Protein AF-A0ABD5Y1D0-F1 (afdb_monomer_lite)

Radius of gyration: 22.26 Å; chains: 1; bounding box: 48×18×66 Å

Sequence (115 aa):
MDSEGGPVDVLRYHTDDGPVYRTIEAGRGEAVVGAHERELRKRRLLRYLIAGAVALASAGYGALADSLLLGVAGGALFVGVVSVTGADDEELVPKLVEQDIDRRDAERRYEIEGD

Foldseek 3Di:
DDLPDFFWWWWWADDPVGIAIATDHFPCLVVQLVVLVVVLVVVVVVLVVVLVVQLVVLQVVCVVVVNNVRSNVVSVVSSVVSVVVSPCSVSRGIDGDDGRHRPVVCVVVHVHDDD

Organism: NCBI:txid3026162

Secondary structure (DSSP, 8-state):
---SS--EEEEEEEETTEEEEEEEETT-HHHHHHHHHHHHHHHHHHHHHHHHHHHHHHHHHHHHTT-HHHHHHHHHHHHHHHHHTTGGGGGGSPEEEEEEE-HHHHHHHS-B---

Structure (mmCIF, N/CA/C/O backbone):
data_AF-A0ABD5Y1D0-F1
#
_entry.id   AF-A0ABD5Y1D0-F1
#
loop_
_atom_site.group_PDB
_atom_site.id
_atom_site.type_symbol
_atom_site.label_atom_id
_atom_site.label_alt_id
_atom_site.label_comp_id
_atom_site.label_asym_id
_atom_site.label_entity_id
_atom_site.label_seq_id
_atom_site.pdbx_PDB_ins_code
_atom_site.Cartn_x
_atom_site.Cartn_y
_atom_site.Cartn_z
_atom_site.occupancy
_atom_site.B_iso_or_equiv
_atom_site.auth_seq_id
_atom_site.auth_comp_id
_atom_site.auth_asym_id
_atom_site.auth_atom_id
_atom_site.pdbx_PDB_model_num
ATOM 1 N N . MET A 1 1 ? -28.483 5.237 35.912 1.00 44.78 1 MET A N 1
ATOM 2 C CA . MET A 1 1 ? -27.060 4.989 35.608 1.00 44.78 1 MET A CA 1
ATOM 3 C C . MET A 1 1 ? -26.928 5.232 34.128 1.00 44.78 1 MET A C 1
ATOM 5 O O . MET A 1 1 ? -27.144 4.321 33.343 1.00 44.78 1 MET A O 1
ATOM 9 N N . ASP A 1 2 ? -26.729 6.493 33.776 1.00 40.59 2 ASP A N 1
ATOM 10 C CA . ASP A 1 2 ? -26.694 6.957 32.399 1.00 40.59 2 ASP A CA 1
ATOM 11 C C . ASP A 1 2 ?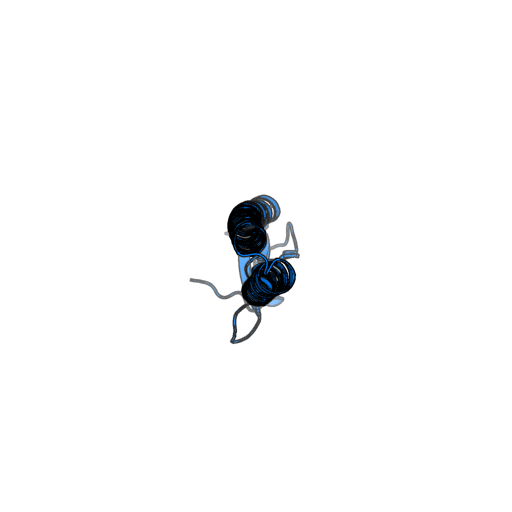 -25.432 6.420 31.719 1.00 40.59 2 ASP A C 1
ATOM 13 O O . ASP A 1 2 ? -24.306 6.664 32.159 1.00 40.59 2 ASP A O 1
ATOM 17 N N . SER A 1 3 ? -25.624 5.604 30.686 1.00 48.34 3 SER A N 1
ATOM 18 C CA . SER A 1 3 ? -24.571 5.297 29.725 1.00 48.34 3 SER A CA 1
ATOM 19 C C . SER A 1 3 ? -24.410 6.532 28.842 1.00 48.34 3 SER A C 1
ATOM 21 O O . SER A 1 3 ? -25.070 6.662 27.813 1.00 48.34 3 SER A O 1
ATOM 23 N N . GLU A 1 4 ? -23.573 7.481 29.265 1.00 55.97 4 GLU A N 1
ATOM 24 C CA . GLU A 1 4 ? -23.036 8.521 28.379 1.00 55.97 4 GLU A CA 1
ATOM 25 C C . GLU A 1 4 ? -22.107 7.857 27.348 1.00 55.97 4 GLU A C 1
ATOM 27 O O . GLU A 1 4 ? -20.885 7.805 27.477 1.00 55.97 4 GLU A O 1
ATOM 32 N N . GLY A 1 5 ? -22.718 7.255 26.334 1.00 64.75 5 GLY A N 1
ATOM 33 C CA . GLY A 1 5 ? -22.043 6.557 25.252 1.00 64.75 5 GLY A CA 1
ATOM 34 C C . GLY A 1 5 ? -22.915 5.422 24.751 1.00 64.75 5 GLY A C 1
ATOM 35 O O . GLY A 1 5 ? -23.073 4.418 25.438 1.00 64.75 5 GLY A O 1
ATOM 36 N N . GLY A 1 6 ? -23.498 5.594 23.563 1.00 81.75 6 GLY A N 1
ATOM 37 C CA . GLY A 1 6 ? -24.097 4.484 22.824 1.00 81.75 6 GLY A CA 1
ATOM 38 C C . GLY A 1 6 ? -23.051 3.420 22.462 1.00 81.75 6 GLY A C 1
ATOM 39 O O . GLY A 1 6 ? -21.864 3.605 22.755 1.00 81.75 6 GLY A O 1
ATOM 40 N N . PRO A 1 7 ? -23.469 2.313 21.829 1.00 89.62 7 PRO A N 1
ATOM 41 C CA . PRO A 1 7 ? -22.539 1.274 21.411 1.00 89.62 7 PRO A CA 1
ATOM 42 C C . PRO A 1 7 ? -21.438 1.828 20.495 1.00 89.62 7 PRO A C 1
ATOM 44 O O . PRO A 1 7 ? -21.627 2.826 19.785 1.00 89.62 7 PRO A O 1
ATOM 47 N N . VAL A 1 8 ? -20.277 1.175 20.527 1.00 91.94 8 VAL A N 1
ATOM 48 C CA . VAL A 1 8 ? -19.068 1.578 19.805 1.00 91.94 8 VAL A CA 1
ATOM 49 C C . VAL A 1 8 ? -18.492 0.437 18.974 1.00 91.94 8 VAL A C 1
ATOM 51 O O . VAL A 1 8 ? -18.631 -0.736 19.311 1.00 91.94 8 VAL A O 1
ATOM 54 N N . ASP A 1 9 ? -17.783 0.808 17.915 1.00 93.75 9 ASP A N 1
ATOM 55 C CA . ASP A 1 9 ? -16.900 -0.074 17.160 1.00 93.75 9 ASP A CA 1
ATOM 56 C C . ASP A 1 9 ? -15.444 0.170 17.595 1.00 93.75 9 ASP A C 1
ATOM 58 O O . ASP A 1 9 ? -15.059 1.304 17.900 1.00 93.75 9 ASP A O 1
ATOM 62 N N . VAL A 1 10 ? -14.612 -0.875 17.590 1.00 92.44 10 VAL A N 1
ATOM 63 C CA . VAL A 1 10 ? -13.195 -0.815 17.989 1.00 92.44 10 VAL A CA 1
ATOM 64 C C . VAL A 1 10 ? -12.287 -1.014 16.782 1.00 92.44 10 VAL A C 1
ATOM 66 O O . VAL A 1 10 ? -12.304 -2.059 16.128 1.00 92.44 10 VAL A O 1
ATOM 69 N N . LEU A 1 11 ? -11.440 -0.021 16.522 1.00 93.12 11 LEU A N 1
ATOM 70 C CA . LEU A 1 11 ? -10.418 -0.047 15.482 1.00 93.12 11 LEU A CA 1
ATOM 71 C C . LEU A 1 11 ? -9.038 -0.297 16.091 1.00 93.12 11 LEU A C 1
ATOM 73 O O . LEU A 1 11 ? -8.668 0.340 17.073 1.00 93.12 11 LEU A O 1
ATOM 77 N N . ARG A 1 12 ? -8.257 -1.181 15.468 1.00 93.81 12 ARG A N 1
ATOM 78 C CA . ARG A 1 12 ? -6.851 -1.435 15.792 1.00 93.81 12 ARG A CA 1
ATOM 79 C C . ARG A 1 12 ? -5.949 -0.814 14.741 1.00 93.81 12 ARG A C 1
ATOM 81 O O . ARG A 1 12 ? -5.953 -1.250 13.588 1.00 93.81 12 ARG A O 1
ATOM 88 N N . TYR A 1 13 ? -5.143 0.142 15.168 1.00 90.88 13 TYR A N 1
ATOM 89 C CA . TYR A 1 13 ? -4.081 0.747 14.380 1.00 90.88 13 TYR A CA 1
ATOM 90 C C . TYR A 1 13 ? -2.775 -0.010 14.603 1.00 90.88 13 TYR A C 1
ATOM 92 O O . TYR A 1 13 ? -2.504 -0.493 15.704 1.00 90.88 13 TYR A O 1
ATOM 100 N N . HIS A 1 14 ? -1.983 -0.139 13.544 1.00 89.38 14 HIS A N 1
ATOM 101 C CA . HIS A 1 14 ? -0.603 -0.581 13.656 1.00 89.38 14 HIS A CA 1
ATOM 102 C C . HIS A 1 14 ? 0.281 0.650 13.894 1.00 89.38 14 HIS A C 1
ATOM 104 O O . HIS A 1 14 ? 0.154 1.638 13.172 1.00 89.38 14 HIS A O 1
ATOM 110 N N . THR A 1 15 ? 1.128 0.608 14.918 1.00 85.75 15 THR A N 1
ATOM 111 C CA . THR A 1 15 ? 2.214 1.571 15.132 1.00 85.75 15 THR A CA 1
ATOM 112 C C . THR A 1 15 ? 3.464 0.811 15.570 1.00 85.75 15 THR A C 1
ATOM 114 O O . THR A 1 15 ? 3.369 -0.338 16.012 1.00 85.75 15 THR A O 1
ATOM 117 N N . ASP A 1 16 ? 4.626 1.449 15.444 1.00 86.00 16 ASP A N 1
ATOM 118 C CA . ASP A 1 16 ? 5.936 0.856 15.734 1.00 86.00 16 ASP A CA 1
ATOM 119 C C . ASP A 1 16 ? 6.066 0.413 17.206 1.00 86.00 16 ASP A C 1
ATOM 121 O O . ASP A 1 16 ? 6.729 -0.580 17.507 1.00 86.00 16 ASP A O 1
ATOM 125 N N . ASP A 1 17 ? 5.376 1.106 18.118 1.00 85.38 17 ASP A N 1
ATOM 126 C CA . ASP A 1 17 ? 5.380 0.833 19.563 1.00 85.38 17 ASP A CA 1
ATOM 127 C C . ASP A 1 17 ? 4.384 -0.269 19.998 1.00 85.38 17 ASP A C 1
ATOM 129 O O . ASP A 1 17 ? 4.339 -0.641 21.172 1.00 85.38 17 ASP A O 1
ATOM 133 N N . GLY A 1 18 ? 3.587 -0.821 19.071 1.00 84.44 18 GLY A N 1
ATOM 134 C CA . GLY A 1 18 ? 2.556 -1.833 19.345 1.00 84.44 18 GLY A CA 1
ATOM 135 C C . GLY A 1 18 ? 1.165 -1.456 18.813 1.00 84.44 18 GLY A C 1
ATOM 136 O O . GLY A 1 18 ? 0.986 -0.413 18.206 1.00 84.44 18 GLY A O 1
ATOM 137 N N . PRO A 1 19 ? 0.132 -2.303 18.955 1.00 88.81 19 PRO A N 1
ATOM 138 C CA . PRO A 1 19 ? -1.203 -1.977 18.456 1.00 88.81 19 PRO A CA 1
ATOM 139 C C . PRO A 1 19 ? -1.919 -0.952 19.349 1.00 88.81 19 PRO A C 1
ATOM 141 O O . PRO A 1 19 ? -2.073 -1.188 20.544 1.00 88.81 19 PRO A O 1
ATOM 144 N N . VAL A 1 20 ? -2.450 0.117 18.750 1.00 90.75 20 VAL A N 1
ATOM 145 C CA . VAL A 1 20 ? -3.287 1.116 19.445 1.00 90.75 20 VAL A CA 1
ATOM 146 C C . VAL A 1 20 ? -4.757 0.890 19.104 1.00 90.75 20 VAL A C 1
ATOM 148 O O . VAL A 1 20 ? -5.117 0.757 17.929 1.00 90.75 20 VAL A O 1
ATOM 151 N N . TYR A 1 21 ? -5.616 0.860 20.123 1.00 92.62 21 TYR A N 1
ATOM 152 C CA . TYR A 1 21 ? -7.057 0.663 19.965 1.00 92.62 21 TYR A CA 1
ATOM 153 C C . TYR A 1 21 ? -7.811 1.977 20.156 1.00 92.62 21 TYR A C 1
ATOM 155 O O . TYR A 1 21 ? -7.590 2.695 21.128 1.00 92.62 21 TYR A O 1
ATOM 163 N N . ARG A 1 22 ? -8.728 2.285 19.234 1.00 90.88 22 ARG A N 1
ATOM 164 C CA . ARG A 1 22 ? -9.595 3.470 19.302 1.00 90.88 22 ARG A CA 1
ATOM 165 C C . ARG A 1 22 ? -11.051 3.091 19.107 1.00 90.88 22 ARG A C 1
ATOM 167 O O . ARG A 1 22 ? -11.362 2.202 18.315 1.00 90.88 22 ARG 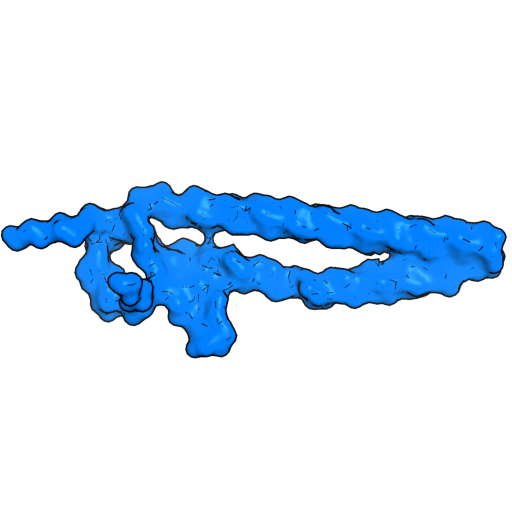A O 1
ATOM 174 N N . THR A 1 23 ? -11.936 3.798 19.803 1.00 91.50 23 THR A N 1
ATOM 175 C CA . THR A 1 23 ? -13.384 3.622 19.669 1.00 91.50 23 THR A CA 1
ATOM 176 C C . THR A 1 23 ? -13.976 4.636 18.693 1.00 91.50 23 THR A C 1
ATOM 178 O O . THR A 1 23 ? -13.514 5.771 18.577 1.00 91.50 23 THR A O 1
ATOM 181 N N . ILE A 1 24 ? -15.017 4.224 17.980 1.00 90.69 24 ILE A N 1
ATOM 182 C CA . ILE A 1 24 ? -15.857 5.087 17.146 1.00 90.69 24 ILE A CA 1
ATOM 183 C C . ILE A 1 24 ? -17.325 4.725 17.387 1.00 90.69 24 ILE A C 1
ATOM 185 O O . ILE A 1 24 ? -17.619 3.652 17.899 1.00 90.69 24 ILE A O 1
ATOM 189 N N . GLU A 1 25 ? -18.260 5.615 17.059 1.00 90.00 25 GLU A N 1
ATOM 190 C CA . GLU A 1 25 ? -19.696 5.300 17.097 1.00 90.00 25 GLU A CA 1
ATOM 191 C C . GLU A 1 25 ? -20.010 4.016 16.316 1.00 90.00 25 GLU A C 1
ATOM 193 O O . GLU A 1 25 ? -19.490 3.820 15.211 1.00 90.00 25 GLU A O 1
ATOM 198 N N . ALA A 1 26 ? -20.881 3.174 16.878 1.00 89.31 26 ALA A N 1
ATOM 199 C CA . ALA A 1 26 ? -21.288 1.926 16.247 1.00 89.31 26 ALA A CA 1
ATOM 200 C C . ALA A 1 26 ? -21.808 2.134 14.818 1.00 89.31 26 ALA A C 1
ATOM 202 O O . ALA A 1 26 ? -22.540 3.083 14.518 1.00 89.31 26 ALA A O 1
ATOM 203 N N . GLY A 1 27 ? -21.412 1.229 13.925 1.00 88.31 27 GLY A N 1
ATOM 204 C CA . GLY A 1 27 ? -21.779 1.249 12.512 1.00 88.31 27 GLY A CA 1
ATOM 205 C C . GLY A 1 27 ? -20.918 2.172 11.646 1.00 88.31 27 GLY A C 1
ATOM 206 O O . GLY A 1 27 ? -21.101 2.201 10.427 1.00 88.31 27 GLY A O 1
ATOM 207 N N . ARG A 1 28 ? -19.959 2.915 12.223 1.00 90.00 28 ARG A N 1
ATOM 208 C CA . ARG A 1 28 ? -19.004 3.733 11.450 1.00 90.00 28 ARG A CA 1
ATOM 209 C C . ARG A 1 28 ? -17.673 3.034 11.183 1.00 90.00 28 ARG A C 1
ATOM 211 O O . ARG A 1 28 ? -16.940 3.500 10.307 1.00 90.00 28 ARG A O 1
ATOM 218 N N . GLY A 1 29 ? -17.367 1.923 11.856 1.00 88.50 29 GLY A N 1
ATOM 219 C CA . GLY A 1 29 ? -16.093 1.215 11.714 1.00 88.50 29 GLY A CA 1
ATOM 220 C C . GLY A 1 29 ? -15.779 0.822 10.268 1.00 88.50 29 GLY A C 1
ATOM 221 O O . GLY A 1 29 ? -14.741 1.206 9.728 1.00 88.50 29 GLY A O 1
ATOM 222 N N . GLU A 1 30 ? -16.705 0.137 9.592 1.00 91.75 30 GLU A N 1
ATOM 223 C CA . GLU A 1 30 ? -16.511 -0.330 8.207 1.00 91.75 30 GLU A CA 1
ATOM 224 C C . GLU A 1 30 ? -16.306 0.819 7.213 1.00 91.75 30 GLU A C 1
ATOM 226 O O . GLU A 1 30 ? -15.474 0.734 6.307 1.00 91.75 30 GLU A O 1
ATOM 231 N N . ALA A 1 31 ? -17.030 1.927 7.396 1.00 90.50 31 ALA A N 1
ATOM 232 C CA . ALA A 1 31 ? -16.914 3.095 6.532 1.00 90.50 31 ALA A CA 1
ATOM 233 C C . ALA A 1 31 ? -15.526 3.750 6.639 1.00 90.50 31 ALA A C 1
ATOM 235 O O . ALA A 1 31 ? -14.970 4.177 5.621 1.00 90.50 31 ALA A O 1
ATOM 236 N N . VAL A 1 32 ? -14.956 3.799 7.850 1.00 88.75 32 VAL A N 1
ATOM 237 C CA . VAL A 1 32 ? -13.614 4.343 8.108 1.00 88.75 32 VAL A CA 1
ATOM 238 C C . VAL A 1 32 ? -12.528 3.449 7.518 1.00 88.75 32 VAL A C 1
ATOM 240 O O . VAL A 1 32 ? -11.648 3.956 6.815 1.00 88.75 32 VAL A O 1
ATOM 243 N N . VAL A 1 33 ? -12.606 2.136 7.751 1.00 92.44 33 VAL A N 1
ATOM 244 C CA . VAL A 1 33 ? -11.670 1.156 7.177 1.00 92.44 33 VAL A CA 1
ATOM 245 C C . VAL A 1 33 ? -11.717 1.221 5.651 1.00 92.44 33 VAL A C 1
ATOM 247 O O . VAL A 1 33 ? -10.700 1.462 5.001 1.00 92.44 33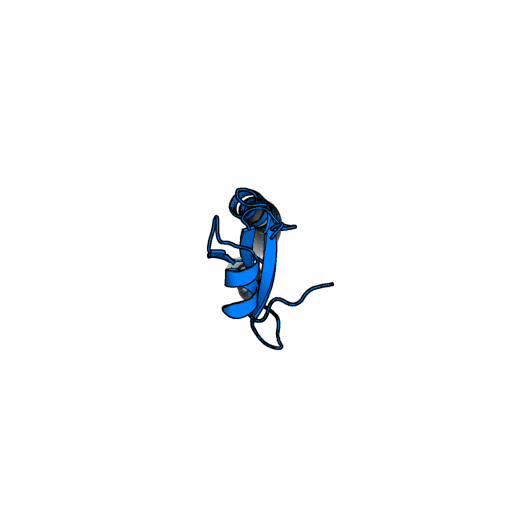 VAL A O 1
ATOM 250 N N . GLY A 1 34 ? -12.916 1.143 5.069 1.00 91.81 34 GLY A N 1
ATOM 251 C CA . GLY A 1 34 ? -13.098 1.192 3.621 1.00 91.81 34 GLY A CA 1
ATOM 252 C C . GLY A 1 34 ? -12.637 2.509 2.986 1.00 91.81 34 GLY A C 1
ATOM 253 O O . GLY A 1 34 ? -12.215 2.522 1.829 1.00 91.81 34 GLY A O 1
ATOM 254 N N . ALA A 1 35 ? -12.688 3.636 3.702 1.00 91.44 35 ALA A N 1
ATOM 255 C CA . ALA A 1 35 ? -12.127 4.897 3.215 1.00 91.44 35 ALA A CA 1
ATOM 256 C C . ALA A 1 35 ? -10.592 4.849 3.118 1.00 91.44 35 ALA A C 1
ATOM 258 O O . ALA A 1 35 ? -10.044 5.277 2.098 1.00 91.44 35 ALA A O 1
ATOM 259 N N . HIS A 1 36 ? -9.916 4.276 4.119 1.00 90.81 36 HIS A N 1
ATOM 260 C CA . HIS A 1 36 ? -8.460 4.100 4.109 1.00 90.81 36 HIS A CA 1
ATOM 261 C C . HIS A 1 36 ? -8.019 3.123 3.016 1.00 90.81 36 HIS A C 1
ATOM 263 O O . HIS A 1 36 ? -7.104 3.427 2.250 1.00 90.81 36 HIS A O 1
ATOM 269 N N . GLU A 1 37 ? -8.725 2.002 2.853 1.00 90.56 37 GLU A N 1
ATOM 270 C CA . GLU A 1 37 ? -8.449 1.047 1.775 1.00 90.56 37 GLU A CA 1
ATOM 271 C C . GLU A 1 37 ? -8.558 1.683 0.383 1.00 90.56 37 GLU A C 1
ATOM 273 O O . GLU A 1 37 ? -7.750 1.399 -0.505 1.00 90.56 37 GLU A O 1
ATOM 278 N N . ARG A 1 38 ? -9.553 2.554 0.163 1.00 91.94 38 ARG A N 1
ATOM 279 C CA . ARG A 1 38 ? -9.720 3.257 -1.120 1.00 91.94 38 ARG A CA 1
ATOM 280 C C . ARG A 1 38 ? -8.575 4.227 -1.392 1.00 91.94 38 ARG A C 1
ATOM 282 O O . ARG A 1 38 ? -8.092 4.278 -2.525 1.00 91.94 38 ARG A O 1
ATOM 289 N N . GLU A 1 39 ? -8.137 4.972 -0.382 1.00 89.62 39 GLU A N 1
ATOM 290 C CA . GLU A 1 39 ? -7.017 5.908 -0.513 1.00 89.62 39 GLU A CA 1
ATOM 291 C C . GLU A 1 39 ? -5.706 5.168 -0.811 1.00 89.62 39 GLU A C 1
ATOM 293 O O . GLU A 1 39 ? -4.985 5.525 -1.747 1.00 89.62 39 GLU A O 1
ATOM 298 N N . LEU A 1 40 ? -5.433 4.069 -0.107 1.00 90.44 40 LEU A N 1
ATOM 299 C CA . LEU A 1 40 ? -4.246 3.254 -0.365 1.00 90.44 40 LEU A CA 1
ATOM 300 C C . LEU A 1 40 ? -4.301 2.571 -1.724 1.00 90.44 40 LEU A C 1
ATOM 302 O O . LEU A 1 40 ? -3.315 2.576 -2.454 1.00 90.44 40 LEU A O 1
ATOM 306 N N . ARG A 1 41 ? -5.464 2.059 -2.138 1.00 90.00 41 ARG A N 1
ATOM 307 C CA . ARG A 1 41 ? -5.635 1.490 -3.481 1.00 90.00 41 ARG A CA 1
ATOM 308 C C . ARG A 1 41 ? -5.329 2.515 -4.569 1.00 90.00 41 ARG A C 1
ATOM 310 O O . ARG A 1 41 ? -4.692 2.176 -5.565 1.00 90.00 41 ARG A O 1
ATOM 317 N N . LYS A 1 42 ? -5.749 3.768 -4.379 1.00 92.25 42 LYS A N 1
ATOM 318 C CA . LYS A 1 42 ? -5.446 4.867 -5.302 1.00 92.25 42 LYS A CA 1
ATOM 319 C C . LYS A 1 42 ? -3.944 5.159 -5.352 1.00 92.25 42 LYS A C 1
ATOM 321 O O . LYS A 1 42 ? -3.391 5.281 -6.444 1.00 92.25 42 LYS A O 1
ATOM 326 N N . ARG A 1 43 ? -3.272 5.219 -4.199 1.00 89.81 43 ARG A N 1
ATOM 327 C CA . ARG A 1 43 ? -1.812 5.412 -4.114 1.00 89.81 43 ARG A CA 1
ATOM 328 C C . ARG A 1 43 ? -1.046 4.262 -4.757 1.00 89.81 43 ARG A C 1
ATOM 330 O O . ARG A 1 43 ? -0.156 4.500 -5.572 1.00 89.81 43 ARG A O 1
ATOM 337 N N . ARG A 1 44 ? -1.449 3.025 -4.467 1.00 91.44 44 ARG A N 1
ATOM 338 C CA . ARG A 1 44 ? -0.901 1.804 -5.058 1.00 91.44 44 ARG A CA 1
ATOM 339 C C . ARG A 1 44 ? -1.041 1.814 -6.578 1.00 91.44 44 ARG A C 1
ATOM 341 O O . ARG A 1 44 ? -0.072 1.533 -7.278 1.00 91.44 44 ARG A O 1
ATOM 348 N N . LEU A 1 45 ? -2.210 2.195 -7.098 1.00 93.00 45 LEU A N 1
ATOM 349 C CA . LEU A 1 45 ? -2.430 2.315 -8.538 1.00 93.00 45 LEU A CA 1
ATOM 350 C C . LEU A 1 45 ? -1.466 3.327 -9.167 1.00 93.00 45 LEU A C 1
ATOM 352 O O . LEU A 1 45 ? -0.806 2.996 -10.146 1.00 93.00 45 LEU A O 1
ATOM 356 N N . LEU A 1 46 ? -1.339 4.529 -8.596 1.00 93.88 46 LEU A N 1
ATOM 357 C CA . LEU A 1 46 ? -0.413 5.547 -9.106 1.00 93.88 46 LEU A CA 1
ATOM 358 C C . LEU A 1 46 ? 1.042 5.064 -9.087 1.00 93.88 46 LEU A C 1
ATOM 360 O O . LEU A 1 46 ? 1.754 5.232 -10.075 1.00 93.88 46 LEU A O 1
ATOM 364 N N . ARG A 1 47 ? 1.465 4.412 -8.000 1.00 92.94 47 ARG A N 1
ATOM 365 C CA . ARG A 1 47 ? 2.812 3.848 -7.855 1.00 92.94 47 ARG A CA 1
ATOM 366 C C . ARG A 1 47 ? 3.120 2.839 -8.965 1.00 92.94 47 ARG A C 1
ATOM 368 O O . ARG A 1 47 ? 4.138 2.971 -9.643 1.00 92.94 47 ARG A O 1
ATOM 375 N N . TYR A 1 48 ? 2.232 1.872 -9.195 1.00 93.69 48 TYR A N 1
ATOM 376 C CA . TYR A 1 48 ? 2.435 0.859 -10.236 1.00 93.69 48 TYR A CA 1
ATOM 377 C C . TYR A 1 48 ? 2.262 1.408 -11.656 1.00 93.69 48 TYR A C 1
ATOM 379 O O . TYR A 1 48 ? 2.959 0.951 -12.560 1.00 93.69 48 TYR A O 1
ATOM 387 N N . LEU A 1 49 ? 1.408 2.415 -11.866 1.00 96.94 49 LEU A N 1
ATOM 388 C CA . LEU A 1 49 ? 1.320 3.117 -13.149 1.00 96.94 49 LEU A CA 1
ATOM 389 C C . LEU A 1 49 ? 2.641 3.815 -13.493 1.00 96.94 49 LEU A C 1
ATOM 391 O O . LEU A 1 49 ? 3.135 3.659 -14.608 1.00 96.94 49 LEU A O 1
ATOM 395 N N . ILE A 1 50 ? 3.240 4.534 -12.538 1.00 96.50 50 ILE A N 1
ATOM 396 C CA . ILE A 1 50 ? 4.545 5.186 -12.723 1.00 96.50 50 ILE A CA 1
ATOM 397 C C . ILE A 1 50 ? 5.633 4.135 -12.962 1.00 96.50 50 ILE A C 1
ATOM 399 O O . ILE A 1 50 ? 6.408 4.263 -13.908 1.00 96.50 50 ILE A O 1
ATOM 403 N N . ALA A 1 51 ? 5.665 3.071 -12.155 1.00 96.69 51 ALA A N 1
ATOM 404 C CA . ALA A 1 51 ? 6.625 1.981 -12.317 1.00 96.69 51 ALA A CA 1
ATOM 405 C C . ALA A 1 51 ? 6.546 1.336 -13.707 1.00 96.69 51 ALA A C 1
ATOM 407 O O . ALA A 1 51 ? 7.569 1.152 -14.366 1.00 96.69 51 ALA A O 1
ATOM 408 N N . GLY A 1 52 ? 5.329 1.059 -14.181 1.00 97.75 52 GLY A N 1
ATOM 409 C CA . GLY A 1 52 ? 5.088 0.517 -15.514 1.00 97.75 52 GLY A CA 1
ATOM 410 C C . GLY A 1 52 ? 5.502 1.478 -16.626 1.00 97.75 52 GLY A C 1
ATOM 411 O O . GLY A 1 52 ? 6.149 1.058 -17.583 1.00 97.75 52 GLY A O 1
ATOM 412 N N . ALA A 1 53 ? 5.196 2.772 -16.490 1.00 98.31 53 ALA A N 1
ATOM 413 C CA . ALA A 1 53 ? 5.604 3.784 -17.462 1.00 98.31 53 ALA A CA 1
ATOM 414 C C . ALA A 1 53 ? 7.134 3.878 -17.582 1.00 98.31 53 ALA A C 1
ATOM 416 O O . ALA A 1 53 ? 7.661 3.900 -18.694 1.00 98.31 53 ALA A O 1
ATOM 417 N N . VAL A 1 54 ? 7.852 3.863 -16.454 1.00 98.00 54 VAL A N 1
ATOM 418 C CA . VAL A 1 54 ? 9.323 3.851 -16.438 1.00 98.00 54 VAL A CA 1
ATOM 419 C C . VAL A 1 54 ? 9.863 2.565 -17.058 1.00 98.00 54 VAL A C 1
ATOM 421 O O . VAL A 1 54 ? 10.746 2.636 -17.906 1.00 98.00 54 VAL A O 1
ATOM 424 N N . ALA A 1 55 ? 9.308 1.400 -16.716 1.00 98.19 55 ALA A N 1
ATOM 425 C CA . ALA A 1 55 ? 9.742 0.130 -17.293 1.00 98.19 55 ALA A CA 1
ATOM 426 C C . ALA A 1 55 ? 9.566 0.088 -18.822 1.00 98.19 55 ALA A C 1
ATOM 428 O O . ALA A 1 55 ? 10.481 -0.328 -19.536 1.00 98.19 55 ALA A O 1
ATOM 429 N N . LEU A 1 56 ? 8.428 0.571 -19.335 1.00 98.44 56 LEU A N 1
ATOM 430 C CA . LEU A 1 56 ? 8.180 0.686 -20.774 1.00 98.44 56 LEU A CA 1
ATOM 431 C C . LEU A 1 56 ? 9.142 1.673 -21.442 1.00 98.44 56 LEU A C 1
ATOM 433 O O . LEU A 1 56 ? 9.668 1.374 -22.512 1.00 98.44 56 LEU A O 1
ATOM 437 N N . ALA A 1 57 ? 9.408 2.818 -20.810 1.00 98.44 57 ALA A N 1
ATOM 438 C CA . ALA A 1 57 ? 10.366 3.796 -21.316 1.00 98.44 57 ALA A CA 1
ATOM 439 C C . ALA A 1 57 ? 11.794 3.225 -21.366 1.00 98.44 57 ALA A C 1
ATOM 441 O O . ALA A 1 57 ? 12.478 3.383 -22.376 1.00 98.44 57 ALA A O 1
ATOM 442 N N . SER A 1 58 ? 12.234 2.511 -20.323 1.00 98.44 58 SER A N 1
ATOM 443 C CA . SER A 1 58 ? 13.547 1.855 -20.283 1.00 98.44 58 SER A CA 1
ATOM 444 C C . SER A 1 58 ? 13.685 0.769 -21.350 1.00 98.44 58 SER A C 1
ATOM 446 O O . SER A 1 58 ? 14.702 0.720 -22.043 1.00 98.44 58 SER A O 1
ATOM 448 N N . ALA A 1 59 ? 12.661 -0.069 -21.535 1.00 98.19 59 ALA A N 1
ATOM 449 C CA . ALA A 1 59 ? 12.652 -1.082 -22.587 1.00 98.19 59 ALA A CA 1
ATOM 450 C C . ALA A 1 59 ? 12.653 -0.450 -23.989 1.00 98.19 59 ALA A C 1
ATOM 452 O O . ALA A 1 59 ? 13.443 -0.852 -24.843 1.00 98.19 59 ALA A O 1
ATOM 453 N N . GLY A 1 60 ? 11.816 0.570 -24.212 1.00 98.31 60 GLY A N 1
ATOM 454 C CA . GLY A 1 60 ? 11.743 1.299 -25.478 1.00 98.31 60 GLY A CA 1
ATOM 455 C C . GLY A 1 60 ? 13.063 1.980 -25.834 1.00 98.31 60 GLY A C 1
ATOM 456 O O . GLY A 1 60 ? 13.534 1.853 -26.960 1.00 98.31 60 GLY A O 1
ATOM 457 N N . TYR A 1 61 ? 13.712 2.629 -24.866 1.00 98.25 61 TYR A N 1
ATOM 458 C CA . TYR A 1 61 ? 15.031 3.225 -25.069 1.00 98.25 61 TYR A CA 1
ATOM 459 C C . TYR A 1 61 ? 16.100 2.169 -25.379 1.00 98.25 61 TYR A C 1
ATOM 461 O O . TYR A 1 61 ? 16.858 2.325 -26.333 1.00 98.25 61 TYR A O 1
ATOM 469 N N . GLY A 1 62 ? 16.130 1.065 -24.624 1.00 98.25 62 GLY A N 1
ATOM 470 C CA . GLY A 1 62 ? 17.052 -0.043 -24.881 1.00 98.25 62 GLY A CA 1
ATOM 471 C C . GLY A 1 62 ? 16.877 -0.644 -26.277 1.00 98.25 62 GLY A C 1
ATOM 472 O O . GLY A 1 62 ? 17.868 -0.970 -26.923 1.00 98.25 62 GLY A O 1
ATOM 473 N N . ALA A 1 63 ? 15.642 -0.742 -26.777 1.00 97.88 63 ALA A N 1
ATOM 474 C CA . ALA A 1 63 ? 15.374 -1.189 -28.144 1.00 97.88 63 ALA A CA 1
ATOM 475 C C . ALA A 1 63 ? 15.994 -0.252 -29.194 1.00 97.88 63 ALA A C 1
ATOM 477 O O . ALA A 1 63 ? 16.621 -0.724 -30.135 1.00 97.88 63 ALA A O 1
ATOM 478 N N . LEU A 1 64 ? 15.852 1.067 -29.019 1.00 97.75 64 LEU A N 1
ATOM 479 C CA . LEU A 1 64 ? 16.414 2.071 -29.934 1.00 97.75 64 LEU A CA 1
ATOM 480 C C . LEU A 1 64 ? 17.948 2.117 -29.912 1.00 97.75 64 LEU A C 1
ATOM 482 O O . LEU A 1 64 ? 18.560 2.571 -30.873 1.00 97.75 64 LEU A O 1
ATOM 486 N N . ALA A 1 65 ? 18.559 1.666 -28.819 1.00 97.50 65 ALA A N 1
ATOM 487 C CA . ALA A 1 65 ? 20.001 1.651 -28.614 1.00 97.50 65 ALA A CA 1
ATOM 488 C C . ALA A 1 65 ? 20.637 0.261 -28.836 1.00 97.50 65 ALA A C 1
ATOM 490 O O . ALA A 1 65 ? 21.714 0.015 -28.292 1.00 97.50 65 ALA A O 1
ATOM 491 N N . ASP A 1 66 ? 19.961 -0.669 -29.529 1.00 97.19 66 ASP A N 1
ATOM 492 C CA . ASP A 1 66 ? 20.400 -2.065 -29.756 1.00 97.19 66 ASP A CA 1
ATOM 493 C C . ASP A 1 66 ? 20.838 -2.809 -28.473 1.00 97.19 66 ASP A C 1
ATOM 495 O O . ASP A 1 66 ? 21.651 -3.732 -28.473 1.00 97.19 66 ASP A O 1
ATOM 499 N N . SER A 1 67 ? 20.270 -2.410 -27.336 1.00 97.12 67 SER A N 1
ATOM 500 C CA . SER A 1 67 ? 20.614 -2.872 -25.990 1.00 97.12 67 SER A CA 1
ATOM 501 C C . SER A 1 67 ? 19.356 -3.233 -25.196 1.00 97.12 67 SER A C 1
ATOM 503 O O . SER A 1 67 ? 19.256 -3.000 -23.990 1.00 97.12 67 SER A O 1
ATOM 505 N N . LEU A 1 68 ? 18.380 -3.851 -25.875 1.00 96.56 68 LEU A N 1
ATOM 506 C CA . LEU A 1 68 ? 17.063 -4.184 -25.321 1.00 96.56 68 LEU A CA 1
ATOM 507 C C . LEU A 1 68 ? 17.154 -4.937 -23.988 1.00 96.56 68 LEU A C 1
ATOM 509 O O . LEU A 1 68 ? 16.424 -4.623 -23.052 1.00 96.56 68 LEU A O 1
ATOM 513 N N . LEU A 1 69 ? 18.078 -5.894 -23.880 1.00 97.75 69 LEU A N 1
ATOM 514 C CA . LEU A 1 69 ? 18.262 -6.684 -22.663 1.00 97.75 69 LEU A CA 1
ATOM 515 C C . LEU A 1 69 ? 18.675 -5.813 -21.465 1.00 97.75 69 LEU A C 1
ATOM 517 O O . LEU A 1 69 ? 18.154 -6.009 -20.370 1.00 97.75 69 LEU A O 1
ATOM 521 N N . LEU A 1 70 ? 19.539 -4.811 -21.675 1.00 97.88 70 LEU A N 1
ATOM 522 C CA . LEU A 1 70 ? 19.922 -3.850 -20.634 1.00 97.88 70 LEU A CA 1
ATOM 523 C C . LEU A 1 70 ? 18.754 -2.929 -20.262 1.00 97.88 70 LEU A C 1
ATOM 525 O O . LEU A 1 70 ? 18.519 -2.694 -19.078 1.00 97.88 70 LEU A O 1
ATOM 529 N N . GLY A 1 71 ? 17.992 -2.453 -21.251 1.00 97.94 71 GLY A N 1
ATOM 530 C CA . GLY A 1 71 ? 16.809 -1.619 -21.014 1.00 97.94 71 GLY A CA 1
ATOM 531 C C . GLY A 1 71 ? 15.734 -2.336 -20.193 1.00 97.94 71 GLY A C 1
ATOM 532 O O . GLY A 1 71 ? 15.221 -1.789 -19.215 1.00 97.94 71 GLY A O 1
ATOM 533 N N . VAL A 1 72 ? 15.440 -3.593 -20.538 1.00 98.12 72 VAL A N 1
ATOM 534 C CA . VAL A 1 72 ? 14.492 -4.438 -19.797 1.00 98.12 72 VAL A CA 1
ATOM 535 C C . VAL A 1 72 ? 15.014 -4.756 -18.396 1.00 98.12 72 VAL A C 1
ATOM 537 O O . VAL A 1 72 ? 14.251 -4.654 -17.438 1.00 98.12 72 VAL A O 1
ATOM 540 N N . ALA A 1 73 ? 16.300 -5.090 -18.246 1.00 98.12 73 ALA A N 1
ATOM 541 C CA . ALA A 1 73 ? 16.894 -5.366 -16.938 1.00 98.12 73 ALA A CA 1
ATOM 542 C C . ALA A 1 73 ? 16.819 -4.148 -16.001 1.00 98.12 73 ALA A C 1
ATOM 544 O O . ALA A 1 73 ? 16.431 -4.289 -14.841 1.00 98.12 73 ALA A O 1
ATOM 545 N N . GLY A 1 74 ? 17.119 -2.948 -16.509 1.00 98.12 74 GLY A N 1
ATOM 546 C CA . GLY A 1 74 ? 16.994 -1.704 -15.747 1.00 98.12 74 GLY A CA 1
ATOM 547 C C . GLY A 1 74 ? 15.551 -1.411 -15.326 1.00 98.12 74 GLY A C 1
ATOM 548 O O . GLY A 1 74 ? 15.296 -1.113 -14.159 1.00 98.12 74 GLY A O 1
ATOM 549 N N . GLY A 1 75 ? 14.595 -1.569 -16.248 1.00 98.06 75 GLY A N 1
ATOM 550 C CA . GLY A 1 75 ? 13.170 -1.406 -15.949 1.00 98.06 75 GLY A CA 1
ATOM 551 C C . GLY A 1 75 ? 12.664 -2.410 -14.907 1.00 98.06 75 GLY A C 1
ATOM 552 O O . GLY A 1 75 ? 11.971 -2.028 -13.966 1.00 98.06 75 GLY A O 1
ATOM 553 N N . ALA A 1 76 ? 13.056 -3.682 -15.025 1.00 97.69 76 ALA A N 1
ATOM 554 C CA . ALA A 1 76 ? 12.689 -4.728 -14.072 1.00 97.69 76 ALA A CA 1
ATOM 555 C C . ALA A 1 76 ? 13.270 -4.468 -12.674 1.00 97.69 76 ALA A C 1
ATOM 557 O O . ALA A 1 76 ? 12.558 -4.610 -11.680 1.00 97.69 76 ALA A O 1
ATOM 558 N N . LEU A 1 77 ? 14.533 -4.032 -12.593 1.00 97.88 77 LEU A N 1
ATOM 559 C CA . LEU A 1 77 ? 15.166 -3.663 -11.327 1.00 97.88 77 LEU A CA 1
ATOM 560 C C . LEU A 1 77 ? 14.411 -2.514 -10.645 1.00 97.88 77 LEU A C 1
ATOM 562 O O . LEU A 1 77 ? 14.100 -2.603 -9.459 1.00 97.88 77 LEU A O 1
ATOM 566 N N . PHE A 1 78 ? 14.068 -1.465 -11.399 1.00 97.06 78 PHE A N 1
ATOM 567 C CA . PHE A 1 78 ? 13.300 -0.334 -10.881 1.00 97.06 78 PHE A CA 1
ATOM 568 C C . PHE A 1 78 ? 11.925 -0.762 -10.354 1.00 97.06 78 PHE A C 1
ATOM 570 O O . PHE A 1 78 ? 11.556 -0.404 -9.236 1.00 97.06 78 PHE A O 1
ATOM 577 N N . VAL A 1 79 ? 11.187 -1.578 -11.114 1.00 96.81 79 VAL A N 1
ATOM 578 C CA . VAL A 1 79 ? 9.894 -2.127 -10.671 1.00 96.81 79 VAL A CA 1
ATOM 579 C C . VAL A 1 79 ? 10.055 -2.946 -9.390 1.00 96.81 79 VAL A C 1
ATOM 581 O O . VAL A 1 79 ? 9.233 -2.814 -8.484 1.00 96.81 79 VAL A O 1
ATOM 584 N N . GLY A 1 80 ? 11.117 -3.747 -9.276 1.00 96.12 80 GLY A N 1
ATOM 585 C CA . GLY A 1 80 ? 11.425 -4.504 -8.061 1.00 96.12 80 GLY A CA 1
ATOM 586 C C . GLY A 1 80 ? 11.599 -3.600 -6.838 1.00 96.12 80 GLY A C 1
ATOM 587 O O . GLY A 1 80 ? 10.944 -3.812 -5.820 1.00 96.12 80 GLY A O 1
ATOM 588 N N . VAL A 1 81 ? 12.401 -2.538 -6.961 1.00 95.56 81 VAL A N 1
ATOM 589 C CA . VAL A 1 81 ? 12.604 -1.536 -5.896 1.00 95.56 81 VAL A CA 1
ATOM 590 C C . VAL A 1 81 ? 11.279 -0.875 -5.495 1.00 95.56 81 VAL A C 1
ATOM 592 O O . VAL A 1 81 ? 10.941 -0.801 -4.312 1.00 95.56 81 VAL A O 1
ATOM 595 N N . VAL A 1 82 ? 10.486 -0.436 -6.475 1.00 93.94 82 VAL A N 1
ATOM 596 C CA . VAL A 1 82 ? 9.177 0.187 -6.223 1.00 93.94 82 VAL A CA 1
ATOM 597 C C . VAL A 1 82 ? 8.198 -0.781 -5.547 1.00 93.94 82 VAL A C 1
ATOM 599 O O . VAL A 1 82 ? 7.393 -0.354 -4.720 1.00 93.94 82 VAL A O 1
ATOM 602 N N . SER A 1 83 ? 8.276 -2.074 -5.865 1.00 90.19 83 SER A N 1
ATOM 603 C CA . SER A 1 83 ? 7.40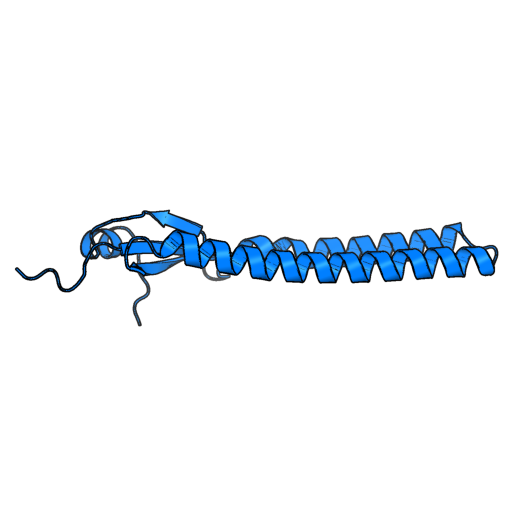7 -3.100 -5.279 1.00 90.19 83 SER A CA 1
ATOM 604 C C . SER A 1 83 ? 7.725 -3.342 -3.802 1.00 90.19 83 SER A C 1
ATOM 606 O O . SER A 1 83 ? 6.808 -3.424 -2.993 1.00 90.19 83 SER A O 1
ATOM 608 N N . VAL A 1 84 ? 9.011 -3.402 -3.434 1.00 89.81 84 VAL A N 1
ATOM 609 C CA . VAL A 1 84 ? 9.440 -3.629 -2.040 1.00 89.81 84 VAL A CA 1
ATOM 610 C C . VAL A 1 84 ? 9.091 -2.439 -1.146 1.00 89.81 84 VAL A C 1
ATOM 612 O O . VAL A 1 84 ? 8.567 -2.622 -0.057 1.00 89.81 84 VAL A O 1
ATOM 615 N N . THR A 1 85 ? 9.302 -1.213 -1.623 1.00 84.75 85 THR A N 1
ATOM 616 C CA . THR A 1 85 ? 9.017 0.018 -0.853 1.00 84.75 85 THR A CA 1
ATOM 617 C C . THR A 1 85 ? 7.533 0.265 -0.554 1.00 84.75 85 THR A C 1
ATOM 619 O O . THR A 1 85 ? 7.193 1.280 0.051 1.00 84.75 85 THR A O 1
ATOM 622 N N . GLY A 1 86 ? 6.616 -0.554 -1.073 1.00 77.25 86 GLY A N 1
ATOM 623 C CA . GLY A 1 86 ? 5.169 -0.398 -0.876 1.00 77.25 86 GLY A CA 1
ATOM 624 C C . GLY A 1 86 ? 4.522 -1.534 -0.104 1.00 77.25 86 GLY A C 1
ATOM 625 O O . GLY A 1 86 ? 3.298 -1.573 -0.045 1.00 77.25 86 GLY A O 1
ATOM 626 N N . ALA A 1 87 ? 5.314 -2.468 0.426 1.00 71.12 87 ALA A N 1
ATOM 627 C CA . ALA A 1 87 ? 4.799 -3.634 1.134 1.00 71.12 87 ALA A CA 1
ATOM 628 C C . ALA A 1 87 ? 4.046 -3.258 2.424 1.00 71.12 87 ALA A C 1
ATOM 630 O O . ALA A 1 87 ? 3.088 -3.935 2.781 1.00 71.12 87 ALA A O 1
ATOM 631 N N . ASP A 1 88 ? 4.417 -2.144 3.059 1.00 73.62 88 ASP A N 1
ATOM 632 C CA . ASP A 1 88 ? 3.864 -1.723 4.353 1.00 73.62 88 ASP A CA 1
ATOM 633 C C . ASP A 1 88 ? 2.546 -0.935 4.227 1.00 73.62 88 ASP A C 1
ATOM 635 O O . ASP A 1 88 ? 1.915 -0.599 5.228 1.00 73.62 88 ASP A O 1
ATOM 639 N N . ASP A 1 89 ? 2.075 -0.657 3.000 1.00 75.38 89 ASP A N 1
ATOM 640 C CA . ASP A 1 89 ? 0.838 0.107 2.773 1.00 75.38 89 ASP A CA 1
ATOM 641 C C . ASP A 1 89 ? -0.375 -0.565 3.470 1.00 75.38 89 ASP A C 1
ATOM 643 O O . ASP A 1 89 ? -1.306 0.119 3.888 1.00 75.38 89 ASP A O 1
ATOM 647 N N . GLU A 1 90 ? -0.369 -1.893 3.640 1.00 69.38 90 GLU A N 1
ATOM 648 C CA . GLU A 1 90 ? -1.439 -2.665 4.295 1.00 69.38 90 GLU A CA 1
ATOM 649 C C . GLU A 1 90 ? -1.480 -2.526 5.828 1.00 69.38 90 GLU A C 1
ATOM 651 O O . GLU A 1 90 ? -2.542 -2.723 6.424 1.00 69.38 90 GLU A O 1
ATOM 656 N N . GLU A 1 91 ? -0.380 -2.132 6.476 1.00 75.31 91 GLU A N 1
ATOM 657 C CA . GLU A 1 91 ? -0.357 -1.832 7.917 1.00 75.31 91 GLU A CA 1
ATOM 658 C C . GLU A 1 91 ? -0.946 -0.454 8.242 1.00 75.31 91 GLU A C 1
ATOM 660 O O . GLU A 1 91 ? -1.384 -0.212 9.366 1.00 75.31 91 GLU A O 1
ATOM 665 N N . LEU A 1 92 ? -1.073 0.415 7.236 1.00 82.81 92 LE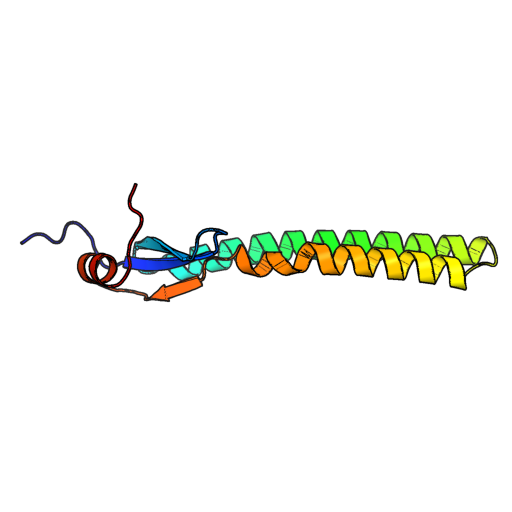U A N 1
ATOM 666 C CA . LEU A 1 92 ? -1.685 1.738 7.369 1.00 82.81 92 LEU A CA 1
ATOM 667 C C . LEU A 1 92 ? -3.223 1.689 7.446 1.00 82.81 92 LEU A C 1
ATOM 669 O O . LEU A 1 92 ? -3.855 2.704 7.749 1.00 82.81 92 LEU A O 1
ATOM 673 N N . VAL A 1 93 ? -3.848 0.540 7.156 1.00 89.56 93 VAL A N 1
ATOM 674 C CA . VAL A 1 93 ? -5.304 0.361 7.278 1.00 89.56 93 VAL A CA 1
ATOM 675 C C . VAL A 1 93 ? -5.654 -0.073 8.702 1.00 89.56 93 VAL A C 1
ATOM 677 O O . VAL A 1 93 ? -5.236 -1.157 9.123 1.00 89.56 93 VAL A O 1
ATOM 680 N N . PRO A 1 94 ? -6.479 0.693 9.442 1.00 88.88 94 PRO A N 1
ATOM 681 C CA . PRO A 1 94 ? -6.985 0.221 10.721 1.00 88.88 94 PRO A CA 1
ATOM 682 C C . PRO A 1 94 ? -7.847 -1.025 10.523 1.00 88.88 94 PRO A C 1
ATOM 684 O O . PRO A 1 94 ? -8.648 -1.103 9.593 1.00 88.88 94 PRO A O 1
ATOM 687 N N . LYS A 1 95 ? -7.722 -1.997 11.422 1.00 92.38 95 LYS A N 1
ATOM 688 C CA . LYS A 1 95 ? -8.552 -3.206 11.400 1.00 92.38 95 LYS A CA 1
ATOM 689 C C . LYS A 1 95 ? -9.736 -3.030 12.334 1.00 92.38 95 LYS A C 1
ATOM 691 O O . LYS A 1 95 ? -9.551 -2.660 13.488 1.00 92.38 95 LYS A O 1
ATOM 696 N N . LEU A 1 96 ? -10.934 -3.330 11.852 1.00 93.00 96 LEU A N 1
ATOM 697 C CA . LEU A 1 96 ? -12.122 -3.402 12.693 1.00 93.00 96 LEU A CA 1
ATOM 698 C C . LEU A 1 96 ? -12.083 -4.706 13.491 1.00 93.00 96 LEU A C 1
ATOM 700 O O . LEU A 1 96 ? -12.081 -5.788 12.907 1.00 93.00 96 LEU A O 1
ATOM 704 N N . VAL A 1 97 ? -11.960 -4.594 14.811 1.00 93.00 97 VAL A N 1
ATOM 705 C CA . VAL A 1 97 ? -11.758 -5.743 15.708 1.00 93.00 97 VAL A CA 1
ATOM 706 C C . VAL A 1 97 ? -13.067 -6.192 16.329 1.00 93.00 97 VAL A C 1
ATOM 708 O O . VAL A 1 97 ? -13.320 -7.390 16.416 1.00 93.00 97 VAL A O 1
ATOM 711 N N . GLU A 1 98 ? -13.893 -5.237 16.742 1.00 92.12 98 GLU A N 1
ATOM 712 C CA . GLU A 1 98 ? -15.186 -5.504 17.359 1.00 92.12 98 GLU A CA 1
ATOM 713 C C . GLU A 1 98 ? -16.189 -4.424 16.944 1.00 92.12 98 GLU A C 1
ATOM 715 O O . GLU A 1 98 ? -15.802 -3.284 16.675 1.00 92.12 98 GLU A O 1
ATOM 720 N N . GLN A 1 99 ? -17.461 -4.802 16.844 1.00 91.69 99 GLN A N 1
ATOM 721 C CA . GLN A 1 99 ? -18.559 -3.943 16.402 1.00 91.69 99 GLN A CA 1
ATOM 722 C C . GLN A 1 99 ? -19.679 -3.963 17.438 1.00 91.69 99 GLN A C 1
ATOM 724 O O . GLN A 1 99 ? -19.910 -5.005 18.051 1.00 91.69 99 GLN A O 1
ATOM 729 N N . ASP A 1 100 ? -20.395 -2.845 17.567 1.00 91.31 100 ASP A N 1
ATOM 730 C CA . ASP A 1 100 ? -21.619 -2.732 18.375 1.00 91.31 100 ASP A CA 1
ATOM 731 C C . ASP A 1 100 ? -21.456 -3.238 19.826 1.00 91.31 100 ASP A C 1
ATOM 733 O O . ASP A 1 100 ? -22.276 -3.993 20.352 1.00 91.31 100 ASP A O 1
ATOM 737 N N . ILE A 1 101 ? -20.354 -2.851 20.479 1.00 91.19 101 ILE A N 1
ATOM 738 C CA . ILE A 1 101 ? -20.081 -3.216 21.875 1.00 91.19 101 ILE A CA 1
ATOM 739 C C . ILE A 1 101 ? -20.343 -2.053 22.828 1.00 91.19 101 ILE A C 1
ATOM 741 O O . ILE A 1 101 ? -20.224 -0.885 22.459 1.00 91.19 101 ILE A O 1
ATOM 745 N N . ASP A 1 102 ? -20.673 -2.358 24.085 1.00 90.19 102 ASP A N 1
ATOM 746 C CA . ASP A 1 102 ? -20.779 -1.330 25.121 1.00 90.19 102 ASP A CA 1
ATOM 747 C C . ASP A 1 102 ? -19.421 -0.637 25.319 1.00 90.19 102 ASP A C 1
ATOM 749 O O . ASP A 1 102 ? -18.375 -1.287 25.411 1.00 90.19 102 ASP A O 1
ATOM 753 N N . ARG A 1 103 ? -19.426 0.696 25.409 1.00 86.19 103 ARG A N 1
ATOM 754 C CA . ARG A 1 103 ? -18.202 1.495 25.554 1.00 86.19 103 ARG A CA 1
ATOM 755 C C . ARG A 1 103 ? -17.365 1.078 26.766 1.00 86.19 103 ARG A C 1
ATOM 757 O O . ARG A 1 103 ? -16.144 1.002 26.662 1.00 86.19 103 ARG A O 1
ATOM 764 N N . ARG A 1 104 ? -17.995 0.754 27.898 1.00 86.81 104 ARG A N 1
ATOM 765 C CA . ARG A 1 104 ? -17.270 0.328 29.104 1.00 86.81 104 ARG A CA 1
ATOM 766 C C . ARG A 1 104 ? -16.667 -1.054 28.921 1.00 86.81 104 ARG A C 1
ATOM 768 O O . ARG A 1 104 ? -15.660 -1.367 29.548 1.00 86.81 104 ARG A O 1
ATOM 775 N N . ASP A 1 105 ? -17.304 -1.913 28.132 1.00 87.69 105 ASP A N 1
ATOM 776 C CA . ASP A 1 105 ? -16.763 -3.232 27.802 1.00 87.69 105 ASP A CA 1
ATOM 777 C C . ASP A 1 105 ? -15.548 -3.099 26.880 1.00 87.69 105 ASP A C 1
ATOM 779 O O . ASP A 1 105 ? -14.545 -3.780 27.104 1.00 87.69 105 ASP A O 1
ATOM 783 N N . ALA A 1 106 ? -15.600 -2.161 25.927 1.00 86.81 106 ALA A N 1
ATOM 784 C CA . ALA A 1 106 ? -14.472 -1.799 25.074 1.00 86.81 106 ALA A CA 1
ATOM 785 C C . ALA A 1 106 ? -13.264 -1.321 25.899 1.00 86.81 106 ALA A C 1
ATOM 787 O O . ALA A 1 106 ? -12.181 -1.879 25.763 1.00 86.81 106 ALA A O 1
ATOM 788 N N . GLU A 1 107 ? -13.464 -0.358 26.804 1.00 87.44 107 GLU A N 1
ATOM 789 C CA . GLU A 1 107 ? -12.415 0.218 27.668 1.00 87.44 107 GLU A CA 1
ATOM 790 C C . GLU A 1 107 ? -11.789 -0.793 28.637 1.00 87.44 107 GLU A C 1
ATOM 792 O O . GLU A 1 107 ? -10.629 -0.664 29.018 1.00 87.44 107 GLU A O 1
ATOM 797 N N . ARG A 1 108 ? -12.547 -1.809 29.070 1.00 87.75 108 ARG A N 1
ATOM 798 C CA . ARG A 1 108 ? -12.012 -2.862 29.948 1.00 87.75 108 ARG A CA 1
ATOM 799 C C . ARG A 1 108 ? -11.232 -3.926 29.187 1.00 87.75 108 ARG A C 1
ATOM 801 O O . ARG A 1 108 ? -10.319 -4.523 29.753 1.00 87.75 108 ARG A O 1
ATOM 808 N N . ARG A 1 109 ? -11.646 -4.241 27.958 1.00 86.50 109 ARG A N 1
ATOM 809 C CA . ARG A 1 109 ? -11.050 -5.315 27.150 1.00 86.50 109 ARG A CA 1
ATOM 810 C C . ARG A 1 109 ? -9.844 -4.838 26.355 1.00 86.50 109 ARG A C 1
ATOM 812 O O . ARG A 1 109 ? -8.913 -5.610 26.140 1.00 86.50 109 ARG A O 1
ATOM 819 N N . TYR A 1 110 ? -9.886 -3.591 25.918 1.00 85.88 110 TYR A N 1
ATOM 820 C CA . TYR A 1 110 ? -8.849 -2.955 25.137 1.00 85.88 110 TYR A CA 1
ATOM 821 C C . TYR A 1 110 ? -8.313 -1.785 25.944 1.00 85.88 110 TYR A C 1
ATOM 823 O O . TYR A 1 110 ? -9.083 -1.008 26.500 1.00 85.88 110 TYR A O 1
ATOM 831 N N . GLU A 1 111 ? -6.994 -1.651 25.998 1.00 81.19 111 GLU A N 1
ATOM 832 C CA . GLU A 1 111 ? -6.364 -0.426 26.477 1.00 81.19 111 GLU A CA 1
ATOM 833 C C . GLU A 1 111 ? -6.637 0.658 25.426 1.00 81.19 111 GLU A C 1
ATOM 835 O O . GLU A 1 111 ? -5.908 0.808 24.446 1.00 81.19 111 GLU A O 1
ATOM 840 N N . ILE A 1 112 ? -7.803 1.299 25.548 1.00 78.75 112 ILE A N 1
ATOM 841 C CA . ILE A 1 112 ? -8.237 2.356 24.643 1.00 78.75 112 ILE A CA 1
ATOM 842 C C . ILE A 1 112 ? -7.428 3.598 24.987 1.00 78.75 112 ILE A C 1
ATOM 844 O O . ILE A 1 112 ? -7.541 4.140 26.086 1.00 78.75 112 ILE A O 1
ATOM 848 N N . GLU A 1 113 ? -6.639 4.067 24.029 1.00 68.81 113 GLU A N 1
ATOM 849 C CA . GLU A 1 113 ? -5.974 5.357 24.141 1.00 68.81 113 GLU A CA 1
ATOM 850 C C . GLU A 1 113 ? -7.020 6.444 23.859 1.00 68.81 113 GLU A C 1
ATOM 852 O O . GLU A 1 113 ? -7.434 6.659 22.715 1.00 68.81 113 GLU A O 1
ATOM 857 N N . GLY A 1 114 ? -7.544 7.032 24.934 1.00 62.50 114 GLY A N 1
ATOM 858 C CA . GLY A 1 114 ? -8.466 8.165 24.890 1.00 62.50 114 GLY A CA 1
ATOM 859 C C . GLY A 1 114 ? -7.706 9.489 24.822 1.00 62.50 114 GLY A C 1
ATOM 860 O O . GLY A 1 114 ? -6.671 9.626 25.471 1.00 62.50 114 GLY A O 1
ATOM 861 N N . ASP A 1 115 ? -8.229 10.431 24.034 1.00 48.62 115 ASP A N 1
ATOM 862 C CA . ASP A 1 115 ? -7.825 11.850 24.039 1.00 48.62 115 ASP A CA 1
ATOM 863 C C . ASP A 1 115 ? -8.180 12.529 25.378 1.00 48.62 115 ASP A C 1
ATOM 865 O O . ASP A 1 115 ? -9.289 12.251 25.903 1.00 48.62 115 AS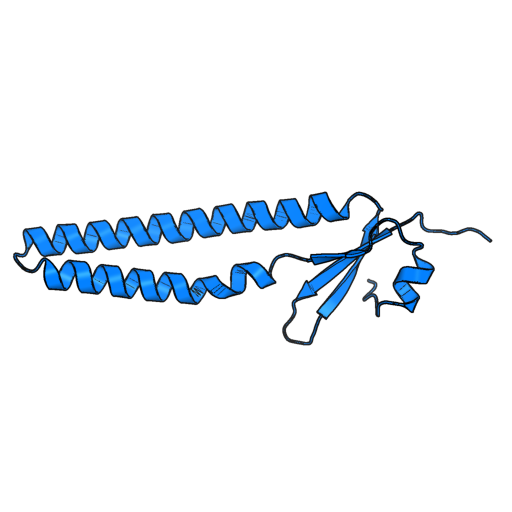P A O 1
#

pLDDT: mean 88.65, std 11.43, range [40.59, 98.44]